Protein AF-A0A9Q3Q1L6-F1 (afdb_monomer_lite)

Foldseek 3Di:
DDPPDDDPDPPPVVVCPPPDPPDDDPVNVVVVVVVVVVVVVVVVVVVVVVVVVVCVVPDDQDPDDQFDWDWAACLPPPPDDDDNVPDDRTDGTDGFHDDDPRRDTDD

Sequence (107 aa):
MLEKGWNPKLPQGSLRKELVEIHPTAASFKDMLEKSRKHAVRCMQDSFAYAKDKWDKSHATPDFKVGDLVLVSITNFNNIKGCINLKDSFARPFGIKALDGENAVEV

Organism: NCBI:txid1389203

Structure (mmCIF, N/CA/C/O backbone):
data_AF-A0A9Q3Q1L6-F1
#
_entry.id   AF-A0A9Q3Q1L6-F1
#
loop_
_atom_site.group_PDB
_atom_site.id
_atom_site.type_symbol
_atom_site.label_atom_id
_atom_site.label_alt_id
_atom_site.label_comp_id
_atom_site.label_asym_id
_atom_site.label_entity_id
_atom_site.label_seq_id
_atom_site.pdbx_PDB_ins_code
_atom_site.Cartn_x
_atom_site.Cartn_y
_atom_site.Cartn_z
_atom_site.occupancy
_atom_site.B_iso_or_equiv
_atom_site.auth_seq_id
_atom_site.auth_comp_id
_atom_site.auth_asym_id
_atom_site.auth_atom_id
_atom_site.pdbx_PDB_model_num
ATOM 1 N N . MET A 1 1 ? 48.280 -12.337 -69.469 1.00 43.09 1 MET A N 1
ATOM 2 C CA . MET A 1 1 ? 47.105 -12.526 -68.591 1.00 43.09 1 MET A CA 1
ATOM 3 C C . MET A 1 1 ? 47.487 -12.014 -67.212 1.00 43.09 1 MET A C 1
ATOM 5 O O . MET A 1 1 ? 48.362 -12.606 -66.605 1.00 43.09 1 MET A O 1
ATOM 9 N N . LEU A 1 2 ? 46.943 -10.872 -66.779 1.00 47.44 2 LEU A N 1
ATOM 10 C CA . LEU A 1 2 ? 47.185 -10.325 -65.439 1.00 47.44 2 LEU A CA 1
ATOM 11 C C . LEU A 1 2 ? 46.119 -10.915 -64.510 1.00 47.44 2 LEU A C 1
ATOM 13 O O . LEU A 1 2 ? 44.928 -10.704 -64.753 1.00 47.44 2 LEU A O 1
ATOM 17 N N . GLU A 1 3 ? 46.522 -11.686 -63.502 1.00 55.25 3 GLU A N 1
ATOM 18 C CA . GLU A 1 3 ? 45.585 -12.207 -62.508 1.00 55.25 3 GLU A CA 1
ATOM 19 C C . GLU A 1 3 ? 44.921 -11.033 -61.781 1.00 55.25 3 GLU A C 1
ATOM 21 O O . GLU A 1 3 ? 45.577 -10.221 -61.127 1.00 55.25 3 GLU A O 1
ATOM 26 N N . LYS A 1 4 ? 43.598 -10.903 -61.936 1.00 56.16 4 LYS A N 1
ATOM 27 C CA . LYS A 1 4 ? 42.797 -9.960 -61.154 1.00 56.16 4 LYS A CA 1
ATOM 28 C C . LYS A 1 4 ? 42.796 -10.453 -59.709 1.00 56.16 4 LYS A C 1
ATOM 30 O O . LYS A 1 4 ? 41.992 -11.310 -59.354 1.00 56.16 4 LYS A O 1
ATOM 35 N N . GLY A 1 5 ? 43.718 -9.919 -58.909 1.00 55.25 5 GLY A N 1
ATOM 36 C CA . GLY A 1 5 ? 43.812 -10.182 -57.478 1.00 55.25 5 GLY A CA 1
ATOM 37 C C . GLY A 1 5 ? 42.452 -10.011 -56.804 1.00 55.25 5 GLY A C 1
ATOM 38 O O . GLY A 1 5 ? 41.789 -8.980 -56.941 1.00 55.25 5 GLY A O 1
ATOM 39 N N . TRP A 1 6 ? 42.011 -11.058 -56.114 1.00 61.31 6 TRP A N 1
ATOM 40 C CA . TRP A 1 6 ? 40.791 -11.047 -55.323 1.00 61.31 6 TRP A CA 1
ATOM 41 C C . TRP A 1 6 ? 40.968 -10.066 -54.163 1.00 61.31 6 TRP A C 1
ATOM 43 O O . TRP A 1 6 ? 41.836 -10.259 -53.316 1.00 61.31 6 TRP A O 1
ATOM 53 N N . ASN A 1 7 ? 40.170 -8.998 -54.138 1.00 63.31 7 ASN A N 1
ATOM 54 C CA . ASN A 1 7 ? 40.178 -8.045 -53.035 1.00 63.31 7 ASN A CA 1
ATOM 55 C C . ASN A 1 7 ? 39.144 -8.516 -51.995 1.00 63.31 7 ASN A C 1
ATOM 57 O O . ASN A 1 7 ? 37.940 -8.432 -52.276 1.00 63.31 7 ASN A O 1
ATOM 61 N N . PRO A 1 8 ? 39.554 -9.073 -50.839 1.00 66.06 8 PRO A N 1
ATOM 62 C CA . PRO A 1 8 ? 38.611 -9.570 -49.848 1.00 66.06 8 PRO A CA 1
ATOM 63 C C . PRO A 1 8 ? 37.734 -8.412 -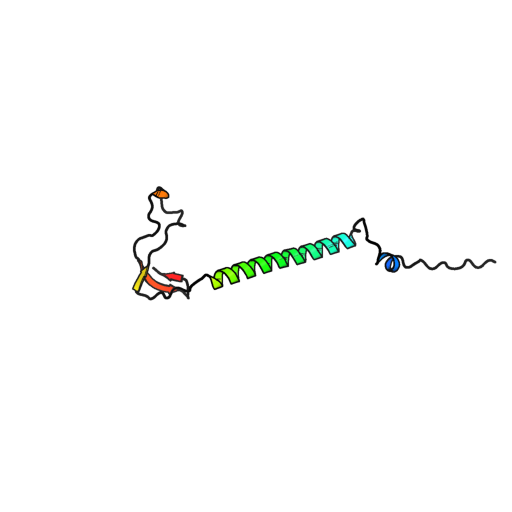49.370 1.00 66.06 8 PRO A C 1
ATOM 65 O O . PRO A 1 8 ? 38.228 -7.348 -48.993 1.00 66.06 8 PRO A O 1
ATOM 68 N N . LYS A 1 9 ? 36.409 -8.604 -49.401 1.00 65.44 9 LYS A N 1
ATOM 69 C CA . LYS A 1 9 ? 35.465 -7.622 -48.857 1.00 65.44 9 LYS A CA 1
ATOM 70 C C . LYS A 1 9 ? 35.818 -7.409 -47.386 1.00 65.44 9 LYS A C 1
ATOM 72 O O . LYS A 1 9 ? 35.626 -8.312 -46.575 1.00 65.44 9 LYS A O 1
ATOM 77 N N . LEU A 1 10 ? 36.355 -6.231 -47.066 1.00 64.56 10 LEU A N 1
ATOM 78 C CA . LEU A 1 10 ? 36.722 -5.850 -45.704 1.00 64.56 10 LEU A CA 1
ATOM 79 C C . LEU A 1 10 ? 35.556 -6.153 -44.746 1.00 64.56 10 LEU A C 1
ATOM 81 O O . LEU A 1 10 ? 34.422 -5.769 -45.053 1.00 64.56 10 LEU A O 1
ATOM 85 N N . PRO A 1 11 ? 35.797 -6.807 -43.593 1.00 65.38 11 PRO A N 1
ATOM 86 C CA . PRO A 1 11 ? 34.764 -7.104 -42.609 1.00 65.38 11 PRO A CA 1
ATOM 87 C C . PRO A 1 11 ? 34.335 -5.813 -41.899 1.00 65.38 11 PRO A C 1
ATOM 89 O O . PRO A 1 11 ? 34.763 -5.496 -40.790 1.00 65.38 11 PRO A O 1
ATOM 92 N N . GLN A 1 12 ? 33.453 -5.061 -42.562 1.00 63.03 12 GLN A N 1
ATOM 93 C CA . GLN A 1 12 ? 32.902 -3.783 -42.099 1.00 63.03 12 GLN A CA 1
ATOM 94 C C . GLN A 1 12 ? 32.314 -3.890 -40.684 1.00 63.03 12 GLN A C 1
ATOM 96 O O . GLN A 1 12 ? 32.414 -2.952 -39.901 1.00 63.03 12 GLN A O 1
ATOM 101 N N . GLY A 1 13 ? 31.751 -5.051 -40.333 1.00 60.88 13 GLY A N 1
ATOM 102 C CA . GLY A 1 13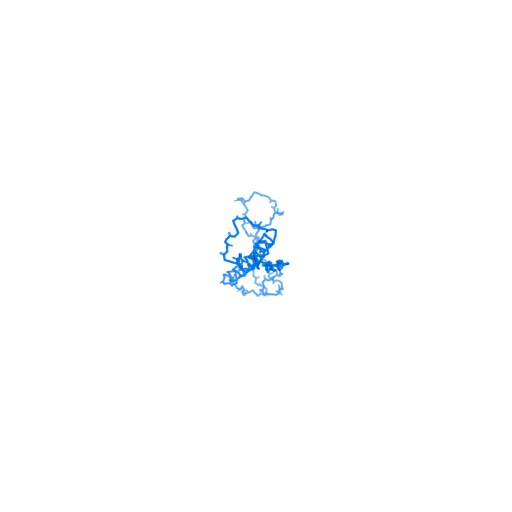 ? 31.155 -5.300 -39.021 1.00 60.88 13 GLY A CA 1
ATOM 103 C C . GLY A 1 13 ? 32.148 -5.407 -37.861 1.00 60.88 13 GLY A C 1
ATOM 104 O O . GLY A 1 13 ? 31.729 -5.242 -36.724 1.00 60.88 13 GLY A O 1
ATOM 105 N N . SER A 1 14 ? 33.441 -5.668 -38.103 1.00 65.00 14 SER A N 1
ATOM 106 C CA . SER A 1 14 ? 34.449 -5.703 -37.027 1.00 65.00 14 SER A CA 1
ATOM 107 C C . SER A 1 14 ? 35.088 -4.336 -36.793 1.00 65.00 14 SER A C 1
ATOM 109 O O . SER A 1 14 ? 35.364 -3.989 -35.652 1.00 65.00 14 SER A O 1
ATOM 111 N N . LEU A 1 15 ? 35.265 -3.547 -37.858 1.00 63.12 15 LEU A N 1
ATOM 112 C CA . LEU A 1 15 ? 35.818 -2.189 -37.786 1.00 63.12 15 LEU A CA 1
ATOM 113 C C . LEU A 1 15 ? 34.831 -1.185 -37.180 1.00 63.12 15 LEU A C 1
ATOM 115 O O . LEU A 1 15 ? 35.242 -0.215 -36.562 1.00 63.12 15 LEU A O 1
ATOM 119 N N . ARG A 1 16 ? 33.522 -1.424 -37.330 1.00 62.12 16 ARG A N 1
ATOM 120 C CA . ARG A 1 16 ? 32.461 -0.534 -36.830 1.00 62.12 16 ARG A CA 1
ATOM 121 C C . ARG A 1 16 ? 32.084 -0.748 -35.364 1.00 62.12 16 ARG A C 1
ATOM 123 O O . ARG A 1 16 ? 31.266 0.007 -34.860 1.00 62.12 16 ARG A O 1
ATOM 130 N N . LYS A 1 17 ? 32.657 -1.740 -34.672 1.00 63.22 17 LYS A N 1
ATOM 131 C CA . LYS A 1 17 ? 32.322 -2.018 -33.261 1.00 63.22 17 LYS A CA 1
ATOM 132 C C . LYS A 1 17 ? 32.745 -0.899 -32.310 1.00 63.22 17 LYS A C 1
ATOM 134 O O . LYS A 1 17 ? 32.101 -0.716 -31.286 1.00 63.22 17 LYS A O 1
ATOM 139 N N . GLU A 1 18 ? 33.811 -0.179 -32.653 1.00 61.50 18 GLU A N 1
ATOM 140 C CA . GLU A 1 18 ? 34.349 0.930 -31.852 1.00 61.50 18 GLU A CA 1
ATOM 141 C C . GLU A 1 18 ? 33.897 2.309 -32.350 1.00 61.50 18 GLU A C 1
ATOM 143 O O . GLU A 1 18 ? 34.129 3.313 -31.678 1.00 61.50 18 GLU A O 1
ATOM 148 N N . LE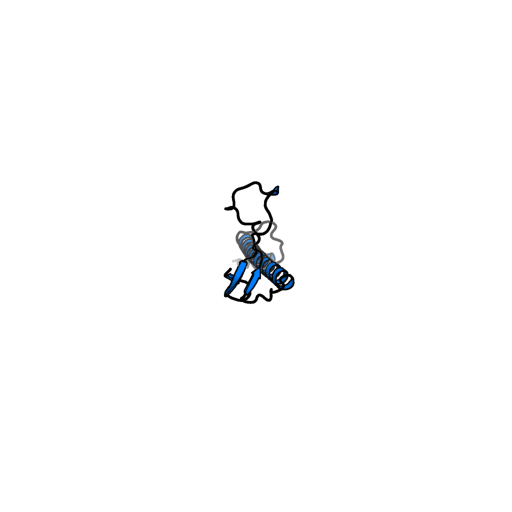U A 1 19 ? 33.231 2.387 -33.509 1.00 63.19 19 LEU A N 1
ATOM 149 C CA . LEU A 1 19 ? 32.691 3.653 -33.992 1.00 63.19 19 LEU A CA 1
ATOM 150 C C . LEU A 1 19 ? 31.371 3.946 -33.282 1.00 63.19 19 LEU A C 1
ATOM 152 O O . LEU A 1 19 ? 30.425 3.162 -33.340 1.00 63.19 19 LEU A O 1
ATOM 156 N N . VAL A 1 20 ? 31.296 5.118 -32.655 1.00 60.84 20 VAL A N 1
ATOM 157 C CA . VAL A 1 20 ? 30.037 5.677 -32.163 1.00 60.84 20 VAL A CA 1
ATOM 158 C C . VAL A 1 20 ? 29.129 5.900 -33.374 1.00 60.84 20 VAL A C 1
ATOM 160 O O . VAL A 1 20 ? 29.376 6.793 -34.185 1.00 60.84 20 VAL A O 1
ATOM 163 N N . GLU A 1 21 ? 28.093 5.074 -33.533 1.00 59.47 21 GLU A N 1
ATOM 164 C CA . GLU A 1 21 ? 27.037 5.330 -34.515 1.00 59.47 21 GLU A CA 1
ATOM 165 C C . GLU A 1 21 ? 26.296 6.610 -34.103 1.00 59.47 21 GLU A C 1
ATOM 167 O O . GLU A 1 21 ? 25.436 6.597 -33.226 1.00 59.47 21 GLU A O 1
ATOM 172 N N . ILE A 1 22 ? 26.654 7.736 -34.731 1.00 61.84 22 ILE A N 1
ATOM 173 C CA . ILE A 1 22 ? 26.028 9.052 -34.498 1.00 61.84 22 ILE A CA 1
ATOM 174 C C . ILE A 1 22 ? 24.535 9.017 -34.878 1.00 61.84 22 ILE A C 1
ATOM 176 O O . ILE A 1 22 ? 23.722 9.749 -34.317 1.00 61.84 22 ILE A O 1
ATOM 180 N N . HIS A 1 23 ? 24.160 8.124 -35.800 1.00 60.72 23 HIS A N 1
ATOM 181 C CA . HIS A 1 23 ? 22.781 7.880 -36.200 1.00 60.72 23 HIS A CA 1
ATOM 182 C C . HIS A 1 23 ? 22.395 6.442 -35.857 1.00 60.72 23 HIS A C 1
ATOM 184 O O . HIS A 1 23 ? 23.017 5.522 -36.391 1.00 60.72 23 HIS A O 1
ATOM 190 N N . PRO A 1 24 ? 21.384 6.224 -34.998 1.00 64.62 24 PRO A N 1
ATOM 191 C CA . PRO A 1 24 ? 20.960 4.880 -34.667 1.00 64.62 24 PRO A CA 1
ATOM 192 C C . PRO A 1 24 ? 20.391 4.211 -35.919 1.00 64.62 24 PRO A C 1
ATOM 194 O O . PRO A 1 24 ? 19.355 4.607 -36.454 1.00 64.62 24 PRO A O 1
ATOM 197 N N . THR A 1 25 ? 21.075 3.176 -36.390 1.00 73.81 25 THR A N 1
ATOM 198 C CA . THR A 1 25 ? 20.509 2.199 -37.315 1.00 73.81 25 THR A CA 1
ATOM 199 C C . THR A 1 25 ? 19.266 1.551 -36.675 1.00 73.81 25 THR A C 1
ATOM 201 O O . THR A 1 25 ? 19.142 1.473 -35.453 1.00 73.81 25 THR A O 1
ATOM 204 N N . ALA A 1 26 ? 18.329 1.023 -37.470 1.00 71.62 26 ALA A N 1
ATOM 205 C CA . ALA A 1 26 ? 17.117 0.372 -36.947 1.00 71.62 26 ALA A CA 1
ATOM 206 C C . ALA A 1 26 ? 17.404 -0.715 -35.881 1.00 71.62 26 ALA A C 1
ATOM 208 O O . ALA A 1 26 ? 16.618 -0.900 -34.950 1.00 71.62 26 ALA A O 1
ATOM 209 N N . ALA A 1 27 ? 18.552 -1.397 -35.982 1.00 71.75 27 ALA A N 1
ATOM 210 C CA . ALA A 1 27 ? 19.021 -2.359 -34.986 1.00 71.75 27 ALA A CA 1
ATOM 211 C C . ALA A 1 27 ? 19.409 -1.696 -33.649 1.00 71.75 27 ALA A C 1
ATOM 213 O O . ALA A 1 27 ? 18.930 -2.123 -32.601 1.00 71.75 27 ALA A O 1
ATOM 214 N N . SER A 1 28 ? 20.195 -0.615 -33.669 1.00 75.38 28 SER A N 1
ATOM 215 C CA . SER A 1 28 ? 20.587 0.100 -32.448 1.00 75.38 28 SER A CA 1
ATOM 216 C C . SER A 1 28 ? 19.403 0.816 -31.792 1.00 75.38 28 SER A C 1
ATOM 218 O O . SER A 1 28 ? 19.319 0.863 -30.564 1.00 75.38 28 SER A O 1
ATOM 220 N N . PHE A 1 29 ? 18.418 1.271 -32.575 1.00 81.75 29 PHE A N 1
ATOM 221 C CA . PHE A 1 29 ? 17.160 1.789 -32.031 1.00 81.75 29 PHE A CA 1
ATOM 222 C C . PHE A 1 29 ? 16.341 0.710 -31.305 1.00 81.75 29 PHE A C 1
ATOM 224 O O . PHE A 1 29 ? 15.834 0.953 -30.209 1.00 81.75 29 PHE A O 1
ATOM 231 N N . LYS A 1 30 ? 16.245 -0.501 -31.872 1.00 85.00 30 LYS A N 1
ATOM 232 C CA . LYS A 1 30 ? 15.570 -1.637 -31.226 1.00 85.00 30 LYS A CA 1
ATOM 233 C C . LYS A 1 30 ? 16.233 -1.996 -29.896 1.00 85.00 30 LYS A C 1
ATOM 235 O O . LYS A 1 30 ? 15.538 -2.138 -28.891 1.00 85.00 30 LYS A O 1
ATOM 240 N N . ASP A 1 31 ? 17.559 -2.088 -29.876 1.00 86.75 31 ASP A N 1
ATOM 241 C CA . ASP A 1 31 ? 18.311 -2.404 -28.660 1.00 86.75 31 ASP A CA 1
ATOM 242 C C . ASP A 1 31 ? 18.119 -1.330 -27.584 1.00 86.75 31 ASP A C 1
ATOM 244 O O . ASP A 1 31 ? 17.951 -1.639 -26.400 1.00 86.75 31 ASP A O 1
ATOM 248 N N . MET A 1 32 ? 18.101 -0.057 -27.989 1.00 86.62 32 MET A N 1
ATOM 249 C CA . MET A 1 32 ? 17.839 1.065 -27.093 1.00 86.62 32 MET A CA 1
ATOM 250 C C . MET A 1 32 ? 16.420 1.010 -26.517 1.00 86.62 32 MET A C 1
ATOM 252 O O . MET A 1 32 ? 16.246 1.177 -25.310 1.00 86.62 32 MET A O 1
ATOM 256 N N . LEU A 1 33 ? 15.409 0.721 -27.340 1.00 90.88 33 LEU A N 1
ATOM 257 C CA . LEU A 1 33 ? 14.032 0.540 -26.878 1.00 90.88 33 LEU A CA 1
ATOM 258 C C . LEU A 1 33 ? 13.910 -0.619 -25.890 1.00 90.88 33 LEU A C 1
ATOM 260 O O . LEU A 1 33 ? 13.238 -0.492 -24.867 1.00 90.88 33 LEU A O 1
ATOM 264 N N . GLU A 1 34 ? 14.567 -1.744 -26.163 1.00 93.12 34 GLU A N 1
ATOM 265 C CA . GLU A 1 34 ? 14.489 -2.912 -25.295 1.00 93.12 34 GLU A CA 1
ATOM 266 C C . GLU A 1 34 ? 15.158 -2.654 -23.938 1.00 93.12 34 GLU A C 1
ATOM 268 O O . GLU A 1 34 ? 14.595 -3.002 -22.895 1.00 93.12 34 GLU A O 1
ATOM 273 N N . LYS A 1 35 ? 16.317 -1.981 -23.932 1.00 93.75 35 LYS A N 1
ATOM 274 C CA . LYS A 1 35 ? 16.991 -1.528 -22.705 1.00 93.75 35 LYS A CA 1
ATOM 275 C C . LYS A 1 35 ? 16.119 -0.559 -21.910 1.00 93.75 35 LYS A C 1
ATOM 277 O O . LYS A 1 35 ? 15.931 -0.767 -20.713 1.00 93.75 35 LYS A O 1
ATOM 282 N N . SER A 1 36 ? 15.534 0.438 -22.571 1.00 93.00 36 SER A N 1
ATOM 283 C CA . SER A 1 36 ? 14.618 1.395 -21.944 1.00 93.00 36 SER A CA 1
ATOM 284 C C . SER A 1 36 ? 13.394 0.704 -21.349 1.00 93.00 36 SER A C 1
ATOM 286 O O . SER A 1 36 ? 13.025 0.981 -20.211 1.00 93.00 36 SER A O 1
ATOM 288 N N . ARG A 1 37 ? 12.803 -0.266 -22.059 1.00 95.19 37 ARG A N 1
ATOM 289 C CA . ARG A 1 37 ? 11.662 -1.042 -21.559 1.00 95.19 37 ARG A CA 1
ATOM 290 C C . ARG A 1 37 ? 12.029 -1.848 -20.317 1.00 95.19 37 ARG A C 1
ATOM 292 O O . ARG A 1 37 ? 11.303 -1.801 -19.329 1.00 95.19 37 ARG A O 1
ATOM 299 N N . LYS A 1 38 ? 13.158 -2.564 -20.346 1.00 96.81 38 LYS A N 1
ATOM 300 C CA . LYS A 1 38 ? 13.654 -3.330 -19.189 1.00 96.81 38 LYS A CA 1
ATOM 301 C C . LYS A 1 38 ? 13.903 -2.416 -17.990 1.00 96.81 38 LYS A C 1
ATOM 303 O O . LYS A 1 38 ? 13.511 -2.750 -16.877 1.00 96.81 38 LYS A O 1
ATOM 308 N N . HIS A 1 39 ? 14.498 -1.249 -18.227 1.00 96.06 39 HIS A N 1
ATOM 309 C CA . HIS A 1 39 ? 14.739 -0.264 -17.181 1.00 96.06 39 HIS A CA 1
ATOM 310 C C . HIS A 1 39 ? 13.437 0.284 -16.587 1.00 96.06 39 HIS A C 1
ATOM 312 O O . HIS A 1 39 ? 13.306 0.345 -15.370 1.00 96.06 39 HIS A O 1
ATOM 318 N N . ALA A 1 40 ? 12.456 0.626 -17.425 1.00 96.00 40 ALA A N 1
ATOM 319 C CA . ALA A 1 40 ? 11.154 1.108 -16.974 1.00 96.00 40 ALA A CA 1
ATOM 320 C C . ALA A 1 40 ? 10.425 0.068 -16.107 1.00 96.00 40 ALA A C 1
ATOM 322 O O . ALA A 1 40 ? 9.916 0.411 -15.043 1.00 96.00 40 ALA A O 1
ATOM 323 N N . VAL A 1 41 ? 10.437 -1.206 -16.518 1.00 96.94 41 VAL A N 1
ATOM 324 C CA . VAL A 1 41 ? 9.862 -2.306 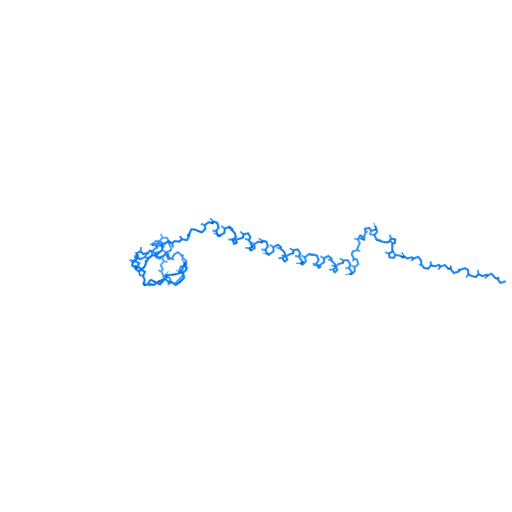-15.726 1.00 96.94 41 VAL A CA 1
ATOM 325 C C . VAL A 1 41 ? 10.554 -2.425 -14.370 1.00 96.94 41 VAL A C 1
ATOM 327 O O . VAL A 1 41 ? 9.875 -2.541 -13.352 1.00 96.94 41 VAL A O 1
ATOM 330 N N . ARG A 1 42 ? 11.888 -2.336 -14.338 1.00 97.12 42 ARG A N 1
ATOM 331 C CA . ARG A 1 42 ? 12.649 -2.357 -13.085 1.00 97.12 42 ARG A CA 1
ATOM 332 C C . ARG A 1 42 ? 12.267 -1.189 -12.173 1.00 97.12 42 ARG A C 1
ATOM 334 O O . ARG A 1 42 ? 11.947 -1.418 -11.019 1.00 97.12 42 ARG A O 1
ATOM 341 N N . CYS A 1 43 ? 12.202 0.037 -12.695 1.00 95.75 43 CYS A N 1
ATOM 342 C CA . CYS A 1 43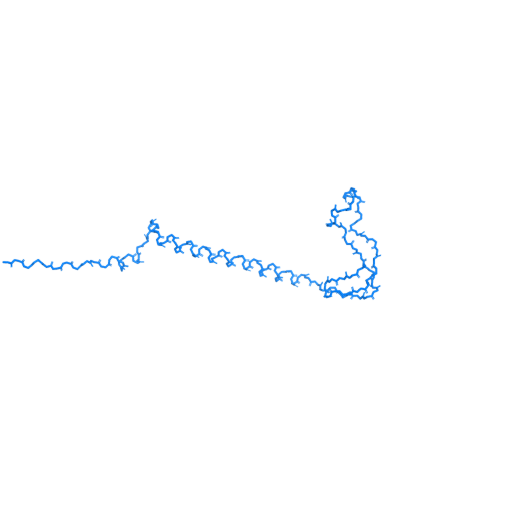 ? 11.795 1.201 -11.902 1.00 95.75 43 CYS A CA 1
ATOM 343 C C . CYS A 1 43 ? 10.396 1.045 -11.293 1.00 95.75 43 CYS A C 1
ATOM 345 O O . CYS A 1 43 ? 10.178 1.452 -10.155 1.00 95.75 43 CYS A O 1
ATOM 347 N N . MET A 1 44 ? 9.451 0.448 -12.027 1.00 94.81 44 MET A N 1
ATOM 348 C CA . MET A 1 44 ? 8.123 0.150 -11.485 1.00 94.81 44 MET A CA 1
ATOM 349 C C . MET A 1 44 ? 8.215 -0.847 -10.326 1.00 94.81 44 MET A C 1
ATOM 351 O O . MET A 1 44 ? 7.660 -0.593 -9.261 1.00 94.81 44 MET A O 1
ATOM 355 N N . GLN A 1 45 ? 8.943 -1.952 -10.510 1.00 96.94 45 GLN A N 1
ATOM 356 C CA . GLN A 1 45 ? 9.140 -2.971 -9.473 1.00 96.94 45 GLN A CA 1
ATOM 357 C C . GLN A 1 45 ? 9.808 -2.396 -8.220 1.00 96.94 45 GLN A C 1
ATOM 359 O O . GLN A 1 45 ? 9.313 -2.616 -7.116 1.00 96.94 45 GLN A O 1
ATOM 364 N N . ASP A 1 46 ? 10.867 -1.605 -8.393 1.00 95.50 46 ASP A N 1
ATOM 365 C CA . ASP A 1 46 ? 11.591 -0.961 -7.296 1.00 95.50 46 ASP A CA 1
ATOM 366 C C . ASP A 1 46 ? 10.685 0.022 -6.542 1.00 95.50 46 ASP A C 1
ATOM 368 O O . ASP A 1 46 ? 10.681 0.052 -5.313 1.00 95.50 46 ASP A O 1
ATOM 372 N N . SER A 1 47 ? 9.857 0.786 -7.265 1.00 93.31 47 SER A N 1
ATOM 373 C CA . SER A 1 47 ? 8.892 1.708 -6.660 1.00 93.31 47 SER A CA 1
ATOM 374 C C . SER A 1 47 ? 7.841 0.973 -5.827 1.00 93.31 47 SER A C 1
ATOM 376 O O . SER A 1 47 ? 7.501 1.430 -4.735 1.00 93.31 47 SER A O 1
ATOM 378 N N . PHE A 1 48 ? 7.320 -0.157 -6.316 1.00 94.00 48 PHE A N 1
ATOM 379 C CA . PHE A 1 48 ? 6.369 -0.970 -5.556 1.00 94.00 48 PHE A CA 1
ATOM 380 C C . PHE A 1 48 ? 7.019 -1.600 -4.324 1.00 94.00 48 PHE A C 1
ATOM 382 O O . PHE A 1 48 ? 6.437 -1.555 -3.241 1.00 94.00 48 PHE A O 1
ATOM 389 N N . ALA A 1 49 ? 8.229 -2.142 -4.467 1.00 93.75 49 ALA A N 1
ATOM 390 C CA . ALA A 1 49 ? 8.973 -2.724 -3.356 1.00 93.75 49 ALA A CA 1
ATOM 391 C C . ALA A 1 49 ? 9.274 -1.680 -2.272 1.00 93.75 49 ALA A C 1
ATOM 393 O O . ALA A 1 49 ? 9.044 -1.939 -1.093 1.00 93.75 49 ALA A O 1
ATO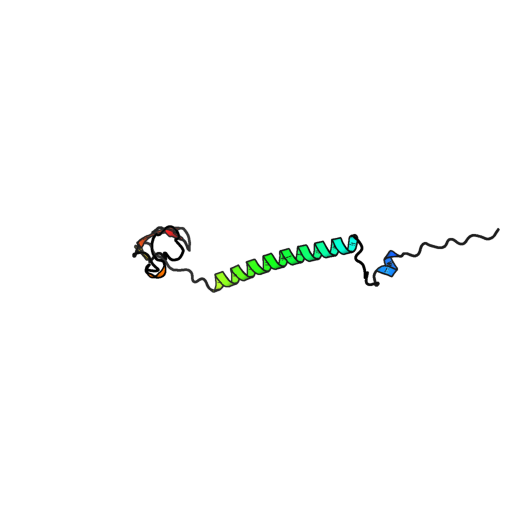M 394 N N . TYR A 1 50 ? 9.706 -0.480 -2.670 1.00 90.00 50 TYR A N 1
ATOM 395 C CA . TYR A 1 50 ? 9.953 0.632 -1.754 1.00 90.00 50 TYR A CA 1
ATOM 396 C C . TYR A 1 50 ? 8.682 1.071 -1.021 1.00 90.00 50 TYR A C 1
ATOM 398 O O . TYR A 1 50 ? 8.704 1.268 0.193 1.00 90.00 50 TYR A O 1
ATOM 406 N N . ALA A 1 51 ? 7.565 1.215 -1.741 1.00 87.44 51 ALA A N 1
ATOM 407 C CA . ALA A 1 51 ? 6.294 1.592 -1.132 1.00 87.44 51 ALA A CA 1
ATOM 408 C C . ALA A 1 51 ? 5.826 0.547 -0.111 1.00 87.44 51 ALA A C 1
ATOM 410 O O . ALA A 1 51 ? 5.402 0.922 0.981 1.00 87.44 51 ALA A O 1
ATOM 411 N N . LYS A 1 52 ? 5.956 -0.743 -0.442 1.00 87.88 52 LYS A N 1
ATOM 412 C CA . LYS A 1 52 ? 5.619 -1.847 0.459 1.00 87.88 52 LYS A CA 1
ATOM 413 C C . LYS A 1 52 ? 6.488 -1.836 1.717 1.00 87.88 52 LYS A C 1
ATOM 415 O O . LYS A 1 52 ? 5.949 -1.768 2.811 1.00 87.88 52 LYS A O 1
ATOM 420 N N . ASP A 1 53 ? 7.811 -1.818 1.567 1.00 88.69 53 ASP A N 1
ATOM 421 C CA . ASP A 1 53 ? 8.752 -1.807 2.697 1.00 88.69 53 ASP A CA 1
ATOM 422 C C . ASP A 1 53 ? 8.544 -0.588 3.612 1.00 88.69 53 ASP A C 1
ATOM 424 O O . ASP A 1 53 ? 8.563 -0.700 4.838 1.00 88.69 53 ASP A O 1
ATOM 428 N N . LYS A 1 54 ? 8.280 0.588 3.030 1.00 84.44 54 LYS A N 1
ATOM 429 C CA . LYS A 1 54 ? 7.945 1.790 3.801 1.00 84.44 54 LYS A CA 1
ATOM 430 C C . LYS A 1 54 ? 6.641 1.620 4.579 1.00 84.44 54 LYS A C 1
ATOM 432 O O . LYS A 1 54 ? 6.568 2.056 5.728 1.00 84.44 54 LYS A O 1
ATOM 437 N N . TRP A 1 55 ? 5.623 1.032 3.955 1.00 79.56 55 TRP A N 1
ATOM 438 C CA . TRP A 1 55 ? 4.334 0.810 4.597 1.00 79.56 55 TRP A CA 1
ATOM 439 C C . TRP A 1 55 ? 4.465 -0.190 5.746 1.00 79.56 55 TRP A C 1
ATOM 441 O O . TRP A 1 55 ? 4.133 0.176 6.871 1.00 79.56 55 TRP A O 1
ATOM 451 N N . ASP A 1 56 ? 5.086 -1.347 5.501 1.00 79.31 56 ASP A N 1
ATOM 452 C CA . ASP A 1 56 ? 5.322 -2.408 6.489 1.00 79.31 56 ASP A CA 1
ATOM 453 C C . ASP A 1 56 ? 6.108 -1.891 7.711 1.00 79.31 56 ASP A C 1
ATOM 455 O O . ASP A 1 56 ? 5.787 -2.229 8.845 1.00 79.31 56 ASP A O 1
ATOM 459 N N . LYS A 1 57 ? 7.095 -1.003 7.517 1.00 78.75 57 LYS A N 1
ATOM 460 C CA . LYS A 1 57 ? 7.857 -0.390 8.627 1.00 78.75 57 LYS A CA 1
ATOM 461 C C . LYS A 1 57 ? 7.050 0.584 9.482 1.00 78.75 57 LYS A C 1
ATOM 463 O O . LYS A 1 57 ? 7.337 0.744 10.664 1.00 78.75 57 LYS A O 1
ATOM 468 N N . SER A 1 58 ? 6.116 1.307 8.870 1.00 75.94 58 SER A N 1
ATOM 469 C CA . SER A 1 58 ? 5.313 2.330 9.554 1.00 75.94 58 SER A CA 1
ATOM 470 C C . SER A 1 58 ? 4.012 1.784 10.138 1.00 75.94 58 SER A C 1
ATOM 472 O O . SER A 1 58 ? 3.405 2.429 10.994 1.00 75.94 58 SER A O 1
ATOM 474 N N . HIS A 1 59 ? 3.568 0.621 9.664 1.00 75.12 59 HIS A N 1
ATOM 475 C CA . HIS A 1 59 ? 2.302 0.033 10.047 1.00 75.12 59 HIS A CA 1
ATOM 476 C C . HIS A 1 59 ? 2.470 -0.777 11.333 1.00 75.12 59 HIS A C 1
ATOM 478 O O . HIS A 1 59 ? 3.030 -1.868 11.336 1.00 75.12 59 HIS A O 1
ATOM 484 N N . ALA A 1 60 ? 1.990 -0.222 12.443 1.00 76.44 60 ALA A N 1
ATOM 485 C CA . ALA A 1 60 ? 1.834 -0.978 13.674 1.00 76.44 60 ALA A CA 1
ATOM 486 C C . ALA A 1 60 ? 0.551 -1.810 13.581 1.00 76.44 60 ALA A C 1
ATOM 488 O O . ALA A 1 60 ? -0.531 -1.241 13.420 1.00 76.44 60 ALA A O 1
ATOM 489 N N . THR A 1 61 ? 0.675 -3.132 13.693 1.00 76.06 61 THR A N 1
ATOM 490 C CA . THR A 1 61 ? -0.481 -4.029 13.753 1.00 76.06 61 THR A CA 1
ATOM 491 C C . THR A 1 61 ? -1.273 -3.743 15.034 1.00 76.06 61 THR A C 1
ATOM 493 O O . THR A 1 61 ? -0.702 -3.821 16.127 1.00 76.06 61 THR A O 1
ATOM 496 N N . PRO A 1 62 ? -2.559 -3.376 14.938 1.00 77.06 62 PRO A N 1
ATOM 497 C CA . PRO A 1 62 ? -3.390 -3.141 16.112 1.00 77.06 62 PRO A CA 1
ATOM 498 C C . PRO A 1 62 ? -3.784 -4.465 16.797 1.00 77.06 62 PRO A C 1
ATOM 500 O O . PRO A 1 62 ? -4.213 -5.403 16.134 1.00 77.06 62 PRO A O 1
ATOM 503 N N . ASP A 1 63 ? -3.673 -4.540 18.130 1.00 82.31 63 ASP A N 1
ATOM 504 C CA . ASP A 1 63 ? -4.182 -5.671 18.935 1.00 82.31 63 ASP A CA 1
ATOM 505 C C . ASP A 1 63 ? -5.673 -5.456 19.238 1.00 82.31 63 ASP A C 1
ATOM 507 O O . ASP A 1 63 ? -6.030 -4.885 20.269 1.00 82.31 63 ASP A O 1
ATOM 511 N N . PHE A 1 64 ? -6.542 -5.846 18.302 1.00 86.31 64 PHE A N 1
ATOM 512 C CA . PHE A 1 64 ? -7.995 -5.770 18.467 1.00 86.31 64 PHE A CA 1
ATOM 513 C C . PHE A 1 64 ? -8.557 -7.031 19.128 1.00 86.31 64 PHE A C 1
ATOM 515 O O . PHE A 1 64 ? -8.231 -8.148 18.723 1.00 86.31 64 PHE A O 1
ATOM 522 N N . LYS A 1 65 ? -9.472 -6.868 20.091 1.00 88.75 65 LYS A N 1
ATOM 523 C CA . LYS A 1 65 ? -10.194 -7.986 20.717 1.00 88.75 65 LYS A CA 1
ATOM 524 C C . LYS A 1 65 ? -11.693 -7.870 20.493 1.00 88.75 65 LYS A C 1
ATOM 526 O O . LYS A 1 65 ? -12.264 -6.785 20.411 1.00 88.75 65 LYS A O 1
ATOM 531 N N . VAL A 1 66 ? -12.348 -9.026 20.400 1.00 88.62 66 VAL A N 1
ATOM 532 C CA . VAL A 1 66 ? -13.811 -9.094 20.312 1.00 88.62 66 VAL A CA 1
ATOM 533 C C . VAL A 1 66 ? -14.411 -8.464 21.568 1.00 88.62 66 VAL A C 1
ATOM 535 O O . VAL A 1 66 ? -14.056 -8.841 22.684 1.00 88.62 66 VAL A O 1
ATOM 538 N N . GLY A 1 67 ? -15.312 -7.502 21.374 1.00 88.25 67 GLY A N 1
ATOM 539 C CA . GLY A 1 67 ? -15.899 -6.696 22.444 1.00 88.25 67 GLY A CA 1
ATOM 540 C C . GLY A 1 67 ? -15.233 -5.337 22.686 1.00 88.25 67 GLY A C 1
ATOM 541 O O . GLY A 1 67 ? -15.824 -4.523 23.397 1.00 88.25 67 GLY A O 1
ATOM 542 N N . ASP A 1 68 ? -14.076 -5.044 22.081 1.00 88.88 68 ASP A N 1
ATOM 543 C CA . ASP A 1 68 ? -13.479 -3.709 22.181 1.00 88.88 68 ASP A CA 1
ATOM 544 C C . ASP A 1 68 ? -14.342 -2.668 21.463 1.00 88.88 68 ASP A C 1
ATOM 546 O O . ASP A 1 68 ? -14.959 -2.935 20.427 1.00 88.88 68 ASP A O 1
ATOM 550 N N . LEU A 1 69 ? -14.376 -1.457 22.023 1.00 90.31 69 LEU A N 1
ATOM 551 C CA . LEU A 1 69 ? -15.062 -0.318 21.425 1.00 90.31 69 LEU A CA 1
ATOM 552 C C . LEU A 1 69 ? -14.102 0.444 20.515 1.00 90.31 69 LEU A C 1
ATOM 554 O O . LEU A 1 69 ? -13.136 1.047 20.981 1.00 90.31 69 LEU A O 1
ATOM 558 N N . VAL A 1 70 ? -14.409 0.466 19.223 1.00 89.19 70 VAL A N 1
ATOM 559 C CA . VAL A 1 70 ? -13.623 1.161 18.203 1.00 89.19 70 VAL A CA 1
ATOM 560 C C . VAL A 1 70 ? -14.422 2.283 17.548 1.00 89.19 70 VAL A C 1
ATOM 562 O O . VAL A 1 70 ? -15.649 2.239 17.450 1.00 89.19 70 VAL A O 1
ATOM 565 N N . LEU A 1 71 ? -13.711 3.315 17.099 1.00 89.75 71 LEU A N 1
ATOM 566 C CA . LEU A 1 71 ? -14.272 4.440 16.357 1.00 89.75 71 LEU A CA 1
ATOM 567 C C . LEU A 1 71 ? -13.982 4.263 14.867 1.00 89.75 71 LEU A C 1
ATOM 569 O O . LEU A 1 71 ? -12.832 4.079 14.469 1.00 89.75 71 LEU A O 1
ATOM 573 N N . VAL A 1 72 ? -15.012 4.364 14.029 1.00 86.94 72 VAL A N 1
ATOM 574 C CA . VAL A 1 72 ? -14.858 4.247 12.571 1.00 86.94 72 VAL A CA 1
ATOM 575 C C . VAL A 1 72 ? -14.626 5.632 11.982 1.00 86.94 72 VAL A C 1
ATOM 577 O O . VAL A 1 72 ? -15.468 6.517 12.122 1.00 86.94 72 VAL A O 1
ATOM 580 N N . SER A 1 73 ? -13.489 5.841 11.315 1.00 86.50 73 SER A N 1
ATOM 581 C CA . SER A 1 73 ? -13.209 7.119 10.651 1.00 86.50 73 SER A CA 1
ATOM 582 C C . SER A 1 73 ? -14.152 7.330 9.470 1.00 86.50 73 SER A C 1
ATOM 584 O O . SER A 1 73 ? -14.221 6.490 8.577 1.00 86.50 73 SER A O 1
ATOM 586 N N . ILE A 1 74 ? -14.845 8.469 9.434 1.00 84.62 74 ILE A N 1
ATOM 587 C CA . ILE A 1 74 ? -15.759 8.812 8.338 1.00 84.62 74 ILE A CA 1
ATOM 588 C C . ILE A 1 74 ? -15.120 9.691 7.254 1.00 84.62 74 ILE A C 1
ATOM 590 O O . ILE A 1 74 ? -15.776 10.030 6.271 1.00 84.62 74 ILE A O 1
ATOM 594 N N . THR A 1 75 ? -13.836 10.028 7.394 1.00 76.56 75 THR A N 1
ATOM 595 C CA . THR A 1 75 ? -13.124 10.986 6.531 1.00 76.56 75 THR A CA 1
ATOM 596 C C . THR A 1 75 ? -13.148 10.601 5.049 1.00 76.56 75 THR A C 1
ATOM 598 O O . THR A 1 75 ? -13.256 11.473 4.192 1.00 76.56 75 THR A O 1
ATOM 601 N N . ASN A 1 76 ? -13.104 9.300 4.740 1.00 73.06 76 ASN A N 1
ATOM 602 C CA . ASN A 1 76 ? -13.077 8.786 3.363 1.00 73.06 76 ASN A CA 1
ATOM 603 C C . ASN A 1 76 ? -14.455 8.325 2.845 1.00 73.06 76 ASN A C 1
ATOM 605 O O . ASN A 1 76 ? -14.561 7.815 1.729 1.00 73.06 76 ASN A O 1
ATOM 609 N N . PHE A 1 77 ? -15.523 8.477 3.635 1.00 73.44 77 PHE A N 1
ATOM 610 C CA . PHE A 1 77 ? -16.861 8.024 3.259 1.00 73.44 77 PHE A CA 1
ATOM 611 C C . PHE A 1 77 ? -17.636 9.134 2.540 1.00 73.44 77 PHE A C 1
ATOM 613 O O . PHE A 1 77 ? -18.307 9.967 3.149 1.00 73.44 77 PHE A O 1
ATOM 620 N N . ASN A 1 78 ? -17.617 9.089 1.206 1.00 70.62 78 ASN A N 1
ATOM 621 C CA . ASN A 1 78 ? -18.299 10.072 0.350 1.00 70.62 78 ASN A CA 1
ATOM 622 C C . ASN A 1 78 ? -19.838 9.979 0.379 1.00 70.62 78 ASN A C 1
ATOM 624 O O . ASN A 1 78 ? -20.524 10.885 -0.088 1.00 70.62 78 ASN A O 1
ATOM 628 N N . ASN A 1 79 ? -20.393 8.902 0.941 1.00 69.88 79 ASN A N 1
ATOM 629 C CA . ASN A 1 79 ? -21.839 8.656 0.983 1.00 69.88 79 ASN A CA 1
ATOM 630 C C . ASN A 1 79 ? -22.551 9.348 2.159 1.00 69.88 79 ASN A C 1
ATOM 632 O O . ASN A 1 79 ? -23.777 9.306 2.257 1.00 69.88 79 ASN A O 1
ATOM 636 N N . ILE A 1 80 ? -21.807 9.997 3.057 1.00 67.88 80 ILE A N 1
ATOM 637 C CA . ILE A 1 80 ? -22.363 10.666 4.235 1.00 67.88 80 ILE A CA 1
ATOM 638 C C . ILE A 1 80 ? -22.651 12.128 3.865 1.00 67.88 80 ILE A C 1
ATOM 640 O O . ILE A 1 80 ? -21.736 12.920 3.639 1.00 67.88 80 ILE A O 1
ATOM 644 N N . LYS A 1 81 ? -23.930 12.514 3.779 1.00 65.31 81 LYS A N 1
ATOM 645 C CA . LYS A 1 81 ? -24.359 13.885 3.421 1.00 65.31 81 LYS A CA 1
ATOM 646 C C . LYS A 1 81 ? -23.996 14.904 4.520 1.00 65.31 81 LYS A C 1
ATOM 648 O O . LYS A 1 81 ? -24.003 14.566 5.697 1.00 65.31 81 LYS A O 1
ATOM 653 N N . GLY A 1 82 ? -23.669 16.149 4.144 1.00 69.69 82 GLY A N 1
ATOM 654 C CA . GLY A 1 82 ? -23.424 17.280 5.067 1.00 69.69 82 GLY A CA 1
ATOM 655 C C . GLY A 1 82 ? -22.118 18.056 4.815 1.00 69.69 82 GLY A C 1
ATOM 656 O O . GLY A 1 82 ? -21.276 17.615 4.030 1.00 69.69 82 GLY A O 1
ATOM 657 N N . CYS A 1 83 ? -21.936 19.192 5.499 1.00 68.94 83 CYS A N 1
ATOM 658 C CA . CYS A 1 83 ? -20.743 20.047 5.393 1.00 68.94 83 CYS A CA 1
ATOM 659 C C . CYS A 1 83 ? -19.494 19.351 5.960 1.00 68.94 83 CYS A C 1
ATOM 661 O O . CYS A 1 83 ? -19.498 18.948 7.117 1.00 68.94 83 CYS A O 1
ATOM 663 N N . ILE A 1 84 ? -18.426 19.234 5.164 1.00 69.56 84 ILE A N 1
ATOM 664 C CA . ILE A 1 84 ? -17.183 18.521 5.528 1.00 69.56 84 ILE A CA 1
ATOM 665 C C . ILE A 1 84 ? -16.534 19.105 6.793 1.00 69.56 84 ILE A C 1
ATOM 667 O O . ILE A 1 84 ? -16.072 18.351 7.638 1.00 69.56 84 ILE A O 1
ATOM 671 N N . ASN A 1 85 ? -16.578 20.428 6.964 1.00 71.88 85 ASN A N 1
ATOM 672 C CA . ASN A 1 85 ? -15.913 21.121 8.074 1.00 71.88 85 ASN A CA 1
ATOM 673 C C . ASN A 1 85 ? -16.654 21.021 9.417 1.00 71.88 85 ASN A C 1
ATOM 675 O O . ASN A 1 85 ? -16.097 21.390 10.443 1.00 71.88 85 ASN A O 1
ATOM 679 N N . LEU A 1 86 ? -17.917 20.583 9.410 1.00 74.75 86 LEU A N 1
ATOM 680 C CA . LEU A 1 86 ? -18.757 20.455 10.609 1.00 74.75 86 LEU A CA 1
ATOM 681 C C . LEU A 1 86 ? -19.030 18.988 10.970 1.00 74.75 86 LEU A C 1
ATOM 683 O O . LEU A 1 86 ? -19.830 18.714 11.860 1.00 74.75 86 LEU A O 1
ATOM 687 N N . LYS A 1 87 ? -18.422 18.044 10.245 1.00 72.62 87 LYS A N 1
ATOM 688 C CA . LYS A 1 87 ? -18.565 16.613 10.505 1.00 72.62 87 LYS A CA 1
ATOM 689 C C . LYS A 1 87 ? -17.488 16.160 11.474 1.00 72.62 87 LYS A C 1
ATOM 691 O O . LYS A 1 87 ? -16.313 16.449 11.266 1.00 72.62 87 LYS A O 1
ATOM 696 N N . ASP A 1 88 ? -17.893 15.387 12.473 1.00 78.56 88 ASP A N 1
ATOM 697 C CA . ASP A 1 88 ? -16.945 14.652 13.302 1.00 78.56 88 ASP A CA 1
ATOM 698 C C . ASP A 1 88 ? -16.150 13.681 12.431 1.00 78.56 88 ASP A C 1
ATOM 700 O O . ASP A 1 88 ? -16.716 12.969 11.608 1.00 78.56 88 ASP A O 1
ATOM 704 N N . SER A 1 89 ? -14.834 13.615 12.615 1.00 82.31 89 SER A N 1
ATOM 705 C CA . SER A 1 89 ? -13.970 12.723 11.826 1.00 82.31 89 SER A CA 1
ATOM 706 C C . SER A 1 89 ? -14.228 11.234 12.087 1.00 82.31 89 SER A C 1
ATOM 708 O O . SER A 1 89 ? -13.769 10.382 11.322 1.00 82.31 89 SER A O 1
ATOM 710 N N . PHE A 1 90 ? -14.959 10.912 13.157 1.00 87.19 90 PHE A N 1
ATOM 711 C CA . PHE A 1 90 ? -15.234 9.556 13.610 1.00 87.19 90 PHE A CA 1
ATOM 712 C C . PHE A 1 90 ? -16.721 9.359 13.899 1.00 87.19 90 PHE A C 1
ATOM 714 O O . PHE A 1 90 ? -17.367 10.193 14.530 1.00 87.19 90 PHE A O 1
ATOM 721 N N . ALA A 1 91 ? -17.255 8.224 13.457 1.00 82.75 91 ALA A N 1
ATOM 722 C CA . ALA A 1 91 ? -18.560 7.743 13.872 1.00 82.75 91 ALA A CA 1
ATOM 723 C C . ALA A 1 91 ? -18.483 7.136 15.281 1.00 82.75 91 ALA A C 1
ATOM 725 O O . ALA A 1 91 ? -17.405 6.787 15.760 1.00 82.75 91 ALA A O 1
ATOM 726 N N . ARG A 1 92 ? -19.654 7.035 15.921 1.00 82.00 92 ARG A N 1
ATOM 727 C CA . ARG A 1 92 ? -19.880 6.531 17.288 1.00 82.00 92 ARG A CA 1
ATOM 728 C C . ARG A 1 92 ? -19.065 5.265 17.619 1.00 82.00 92 ARG A C 1
ATOM 730 O O . ARG A 1 92 ? -18.698 4.535 16.708 1.00 82.00 92 ARG A O 1
ATOM 737 N N . PRO A 1 93 ? -18.847 4.952 18.908 1.00 89.62 93 PRO A N 1
ATOM 738 C CA . PRO A 1 93 ? -18.204 3.701 19.293 1.00 89.62 93 PRO A CA 1
ATOM 739 C C . PRO A 1 93 ? -19.013 2.489 18.819 1.00 89.62 93 PRO A C 1
ATOM 741 O O . PRO A 1 93 ? -20.213 2.399 19.089 1.00 89.62 93 PRO A O 1
ATOM 744 N N . PHE A 1 94 ? -18.347 1.561 18.142 1.00 90.31 94 PHE A N 1
ATOM 745 C CA . PHE A 1 94 ? -18.892 0.271 17.735 1.00 90.31 94 PHE A CA 1
ATOM 746 C C . PHE A 1 94 ? -18.128 -0.845 18.447 1.00 90.31 94 PHE A C 1
ATOM 748 O O . PHE A 1 94 ? -16.917 -0.745 18.626 1.00 90.31 94 PHE A O 1
ATOM 755 N N . GLY A 1 95 ? -18.837 -1.889 18.871 1.00 91.19 95 GLY A N 1
ATOM 756 C CA . GLY A 1 95 ? -18.226 -3.063 19.489 1.00 91.19 95 GLY A CA 1
ATOM 757 C C . GLY A 1 95 ? -17.798 -4.067 18.429 1.00 91.19 95 GLY A C 1
ATOM 758 O O . GLY A 1 95 ? -18.604 -4.421 17.572 1.00 91.19 95 GLY A O 1
ATOM 759 N N . ILE A 1 96 ? -16.561 -4.547 18.501 1.00 91.44 96 ILE A N 1
ATOM 760 C CA . ILE A 1 96 ? -16.060 -5.571 17.581 1.00 91.44 96 ILE A CA 1
ATOM 761 C C . ILE A 1 96 ? -16.850 -6.875 17.760 1.00 91.44 96 ILE A C 1
ATOM 763 O O . ILE A 1 96 ? -16.861 -7.437 18.858 1.00 91.44 96 ILE A O 1
ATOM 767 N N . LYS A 1 97 ? -17.465 -7.376 16.681 1.00 91.06 97 LYS A N 1
ATOM 768 C CA . LYS A 1 97 ? -18.179 -8.664 16.649 1.00 91.06 97 LYS A CA 1
ATOM 769 C C . LYS A 1 97 ? -17.253 -9.835 16.333 1.00 91.06 97 LYS A C 1
ATOM 771 O O . LYS A 1 97 ? -17.339 -10.872 16.986 1.00 91.06 97 LYS A O 1
ATOM 776 N N . ALA A 1 98 ? -16.391 -9.670 15.333 1.00 88.25 98 ALA A N 1
ATOM 777 C CA . ALA A 1 98 ? -15.488 -10.709 14.852 1.00 88.25 98 ALA A CA 1
ATOM 778 C C . ALA A 1 98 ? -14.218 -10.101 14.240 1.00 88.25 98 ALA A C 1
ATOM 780 O O . ALA A 1 98 ? -14.228 -8.968 13.758 1.00 88.25 98 ALA A O 1
ATOM 781 N N . LEU A 1 99 ? -13.127 -10.867 14.264 1.00 86.75 99 LEU A N 1
ATOM 782 C CA . LEU A 1 99 ? -11.866 -10.523 13.606 1.00 86.75 99 LEU A CA 1
ATOM 783 C C . LEU A 1 99 ? -11.799 -11.278 12.275 1.00 86.75 99 LEU A C 1
ATOM 785 O O . LEU A 1 99 ? -11.852 -12.508 12.271 1.00 86.75 99 LEU A O 1
ATOM 789 N N . ASP A 1 100 ? -11.695 -10.548 11.166 1.00 85.19 100 ASP A N 1
ATOM 790 C CA . ASP A 1 100 ? -11.549 -11.110 9.821 1.00 85.19 100 ASP A CA 1
ATOM 791 C C . ASP A 1 100 ? -10.096 -10.916 9.358 1.00 85.19 100 ASP A C 1
ATOM 793 O O . ASP A 1 100 ? -9.739 -9.963 8.670 1.00 85.19 100 ASP A O 1
ATOM 797 N N . GLY A 1 101 ? -9.207 -11.791 9.830 1.00 82.12 101 GLY A N 1
ATOM 798 C CA . GLY A 1 101 ? -7.761 -11.670 9.619 1.00 82.12 101 GLY A CA 1
ATOM 799 C C . GLY A 1 101 ? -7.072 -10.691 10.579 1.00 82.12 101 GLY A C 1
ATOM 800 O O . GLY A 1 101 ? -7.605 -10.342 11.628 1.00 82.12 101 GLY A O 1
ATOM 801 N N . GLU A 1 102 ? -5.844 -10.285 10.243 1.00 78.12 102 GLU A N 1
ATOM 802 C CA . GLU A 1 102 ? -4.989 -9.482 11.140 1.00 78.12 102 GLU A CA 1
ATOM 803 C C . GLU A 1 102 ? -5.384 -7.996 11.192 1.00 78.12 102 GLU A C 1
ATOM 805 O O . GLU A 1 102 ? -5.210 -7.350 12.220 1.00 78.12 102 GLU A O 1
ATOM 810 N N . ASN A 1 103 ? -5.935 -7.455 10.098 1.00 77.44 103 ASN A N 1
ATOM 811 C CA . ASN A 1 103 ? -6.169 -6.013 9.925 1.00 77.44 103 ASN A CA 1
ATOM 812 C C . ASN A 1 103 ? -7.618 -5.646 9.576 1.00 77.44 103 ASN A C 1
ATOM 814 O O . ASN A 1 103 ? -7.906 -4.469 9.346 1.00 77.44 103 ASN A O 1
ATOM 818 N N . ALA A 1 104 ? -8.523 -6.621 9.494 1.00 83.25 104 ALA A N 1
ATOM 819 C CA . ALA A 1 104 ? -9.931 -6.365 9.230 1.00 83.25 104 ALA A CA 1
ATOM 820 C C . ALA A 1 104 ? -10.800 -6.910 10.360 1.00 83.25 104 ALA A C 1
ATOM 822 O O . ALA A 1 104 ? -10.507 -7.910 11.012 1.00 83.25 104 ALA A O 1
ATOM 823 N N . VAL A 1 105 ? -11.854 -6.156 10.641 1.00 86.56 105 VAL A N 1
ATOM 824 C CA . VAL A 1 105 ? -12.692 -6.340 11.813 1.00 86.56 105 VAL A CA 1
ATOM 825 C C . VAL A 1 105 ? -14.129 -6.083 11.406 1.00 86.56 105 VAL A C 1
ATOM 827 O O . VAL A 1 105 ? -14.424 -5.090 10.737 1.00 86.56 105 VAL A O 1
ATOM 830 N N . GLU A 1 106 ? -15.021 -6.966 11.834 1.00 85.88 106 GLU A N 1
ATOM 831 C CA . GLU A 1 106 ? -16.454 -6.770 11.701 1.00 85.88 106 GLU A CA 1
ATOM 832 C C . GLU A 1 106 ? -16.985 -6.044 12.941 1.00 85.88 106 GLU A C 1
ATOM 834 O O . GLU A 1 106 ? -16.815 -6.508 14.074 1.00 85.88 106 GLU A O 1
ATOM 839 N N . VAL A 1 107 ? -17.629 -4.898 12.714 1.00 84.50 107 VAL A N 1
ATOM 840 C CA . VAL A 1 107 ? -18.200 -4.015 13.746 1.00 84.50 107 VAL A CA 1
ATOM 841 C C . VAL A 1 107 ? -19.716 -3.939 13.630 1.00 84.50 107 VAL A C 1
ATOM 843 O O . VAL A 1 107 ? -20.256 -3.935 12.505 1.00 84.50 107 VAL A O 1
#

pLDDT: mean 78.82, std 12.6, range [43.09, 97.12]

Secondary structure (DSSP, 8-state):
-----------HHHHTTSS--SS--HHHHHHHHHHHHHHHHHHHHHHHHHHHHHHHHH-PPP---TT-EEEEE-TT-TTS-S-GGGS-SEEEEEE--EEETTTEEE-

Radius of gyration: 33.04 Å; chains: 1; bounding box: 72×34×91 Å